Protein AF-A0ABD5H4D0-F1 (afdb_monomer)

pLDDT: mean 84.49, std 10.51, range [52.91, 95.56]

Solvent-accessible surface area (backbone atoms only — not comparable to full-atom values): 6144 Å² total; per-residue (Å²): 127,57,71,47,59,51,47,61,72,65,37,72,90,45,61,74,72,57,55,43,75,73,45,36,52,53,54,52,52,55,47,47,75,71,38,83,75,67,79,77,55,86,48,77,65,38,52,48,45,41,49,56,68,45,48,50,44,51,40,40,74,74,74,47,76,94,72,85,81,86,68,98,52,81,74,82,62,66,66,62,53,53,54,50,53,54,46,54,52,51,52,53,51,53,48,62,62,71,76,107

Structure (mmCIF, N/CA/C/O backbone):
data_AF-A0ABD5H4D0-F1
#
_entry.id   AF-A0ABD5H4D0-F1
#
loop_
_atom_site.group_PDB
_atom_site.id
_atom_site.type_symbol
_atom_site.label_atom_id
_atom_site.label_alt_id
_atom_site.label_comp_id
_atom_site.label_asym_id
_atom_site.label_entity_id
_atom_site.label_seq_id
_atom_site.pdbx_PDB_ins_code
_atom_site.Cartn_x
_atom_site.Cartn_y
_atom_site.Cartn_z
_atom_site.occupancy
_atom_site.B_iso_or_equiv
_atom_site.auth_seq_id
_atom_site.auth_comp_id
_atom_site.auth_asym_id
_atom_site.auth_atom_id
_atom_site.pdbx_PDB_model_num
ATOM 1 N N . MET A 1 1 ? 5.558 -7.073 21.722 1.00 78.31 1 MET A N 1
ATOM 2 C CA . MET A 1 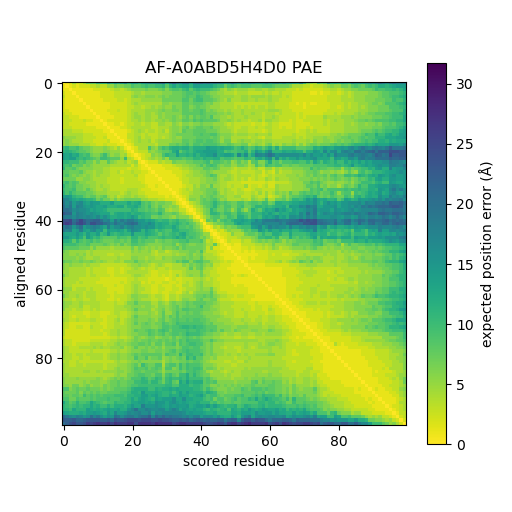1 ? 5.015 -6.924 20.356 1.00 78.31 1 MET A CA 1
ATOM 3 C C . MET A 1 1 ? 4.157 -8.139 20.056 1.00 78.31 1 MET A C 1
ATOM 5 O O . MET A 1 1 ? 4.644 -9.252 20.246 1.00 78.31 1 MET A O 1
ATOM 9 N N . ASP A 1 2 ? 2.889 -7.940 19.701 1.00 93.12 2 ASP A N 1
ATOM 10 C CA . ASP A 1 2 ? 1.973 -9.034 19.360 1.00 93.12 2 ASP A CA 1
ATOM 11 C C . ASP A 1 2 ? 2.391 -9.726 18.040 1.00 93.12 2 ASP A C 1
ATOM 13 O O . ASP A 1 2 ? 3.217 -9.180 17.296 1.00 93.12 2 ASP A O 1
ATOM 17 N N . PRO A 1 3 ? 1.877 -10.935 17.746 1.00 93.38 3 PRO A N 1
ATOM 18 C CA . PR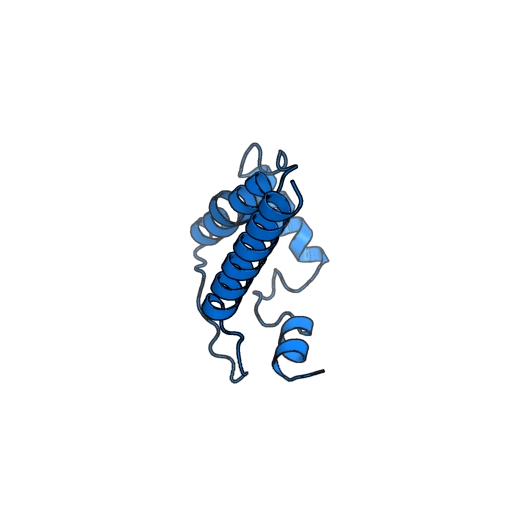O A 1 3 ? 2.261 -11.690 16.553 1.00 93.38 3 PRO A CA 1
ATOM 19 C C . PRO A 1 3 ? 2.037 -10.949 15.227 1.00 93.38 3 PRO A C 1
ATOM 21 O O . PRO A 1 3 ? 2.878 -11.060 14.335 1.00 93.38 3 PRO A O 1
ATOM 24 N N . LEU A 1 4 ? 0.956 -10.170 15.102 1.00 93.25 4 LEU A N 1
ATOM 25 C CA . LEU A 1 4 ? 0.682 -9.385 13.897 1.00 93.25 4 LEU A CA 1
ATOM 26 C C . LEU A 1 4 ? 1.737 -8.285 13.741 1.00 93.25 4 LEU A C 1
ATOM 28 O O . LEU A 1 4 ? 2.347 -8.168 12.681 1.00 93.25 4 LEU A O 1
ATOM 32 N N . SER A 1 5 ? 2.020 -7.537 14.807 1.00 93.25 5 SER A N 1
ATOM 33 C CA . SER A 1 5 ? 3.035 -6.479 14.793 1.00 93.25 5 SER A CA 1
ATOM 34 C C . SER A 1 5 ? 4.443 -7.005 14.481 1.00 93.25 5 SER A C 1
ATOM 36 O O . SER A 1 5 ? 5.176 -6.372 13.723 1.00 93.25 5 SER A O 1
ATOM 38 N N . LYS A 1 6 ? 4.823 -8.185 14.996 1.00 94.31 6 LYS A N 1
ATOM 39 C CA . LYS A 1 6 ? 6.109 -8.826 14.654 1.00 94.31 6 LYS A CA 1
ATOM 40 C C . LYS A 1 6 ? 6.198 -9.168 13.165 1.00 94.31 6 LYS A C 1
ATOM 42 O O . LYS A 1 6 ? 7.225 -8.922 12.538 1.00 94.31 6 LYS A O 1
ATOM 47 N N . TRP A 1 7 ? 5.123 -9.711 12.595 1.00 93.88 7 TRP A N 1
ATOM 48 C CA . TRP A 1 7 ? 5.071 -10.042 11.172 1.00 93.88 7 TRP A CA 1
ATOM 49 C C . TRP A 1 7 ? 5.111 -8.789 10.285 1.00 93.88 7 TRP A C 1
ATOM 51 O O . TRP A 1 7 ? 5.824 -8.774 9.284 1.00 93.88 7 TRP A O 1
ATOM 61 N N . LEU A 1 8 ? 4.446 -7.700 10.680 1.00 90.94 8 LEU A N 1
ATOM 62 C CA . LEU A 1 8 ? 4.535 -6.422 9.965 1.00 90.94 8 LEU A CA 1
ATOM 63 C C . LEU A 1 8 ? 5.964 -5.858 9.961 1.00 90.94 8 LEU A C 1
ATOM 65 O O . LEU A 1 8 ? 6.435 -5.411 8.922 1.00 90.94 8 LEU A O 1
ATOM 69 N N . VAL A 1 9 ? 6.688 -5.930 11.081 1.00 90.62 9 VAL A N 1
ATOM 70 C CA . VAL A 1 9 ? 8.094 -5.483 11.132 1.00 90.62 9 VAL A CA 1
ATOM 71 C C . VAL A 1 9 ? 9.007 -6.345 10.259 1.00 90.62 9 VAL A C 1
ATOM 73 O O . VAL A 1 9 ? 9.961 -5.830 9.689 1.00 90.62 9 VAL A O 1
ATOM 76 N N . SER A 1 10 ? 8.710 -7.638 10.113 1.00 90.62 10 SER A N 1
ATOM 77 C CA . SER A 1 10 ? 9.533 -8.544 9.299 1.00 90.62 10 SER A CA 1
ATOM 78 C C . SER A 1 10 ? 9.516 -8.240 7.794 1.00 90.62 10 SER A C 1
ATOM 80 O O . SER A 1 10 ? 10.377 -8.727 7.069 1.00 90.62 10 SER A O 1
ATOM 82 N N . GLY A 1 11 ? 8.520 -7.495 7.296 1.00 89.25 11 GLY A N 1
ATOM 83 C CA . GLY A 1 11 ? 8.375 -7.214 5.863 1.00 89.25 11 GLY A CA 1
ATOM 84 C C . GLY A 1 11 ? 7.974 -8.424 5.005 1.00 89.25 11 GLY A C 1
ATOM 85 O O . GLY A 1 11 ? 7.844 -8.297 3.792 1.00 89.25 11 GLY A O 1
ATOM 86 N N . GLU A 1 12 ? 7.715 -9.596 5.596 1.00 90.62 12 GLU A N 1
ATOM 87 C CA . GLU A 1 12 ? 7.375 -10.833 4.870 1.00 90.62 12 GLU A CA 1
ATOM 88 C C . GLU A 1 12 ? 6.116 -10.735 3.987 1.00 90.62 12 GLU A C 1
ATOM 90 O O . GLU A 1 12 ? 5.908 -11.582 3.120 1.00 90.62 12 GLU A O 1
ATOM 95 N N . TYR A 1 13 ? 5.267 -9.726 4.203 1.00 89.69 13 TYR A N 1
ATOM 96 C CA . TYR A 1 13 ? 4.094 -9.444 3.371 1.00 89.69 13 TYR A CA 1
ATOM 97 C C . TYR A 1 13 ? 4.445 -8.835 2.003 1.00 89.69 13 TYR A C 1
ATOM 99 O O . TYR A 1 13 ? 3.576 -8.760 1.137 1.00 89.69 13 TYR A O 1
ATOM 107 N N . LEU A 1 14 ? 5.696 -8.413 1.805 1.00 89.50 14 LEU A N 1
ATOM 108 C CA . LEU A 1 14 ? 6.214 -7.913 0.535 1.00 89.50 14 LEU A CA 1
ATOM 109 C C . LEU A 1 14 ? 6.959 -9.021 -0.228 1.00 89.50 14 LEU A C 1
ATOM 111 O O . LEU A 1 14 ? 7.507 -9.936 0.399 1.00 89.50 14 LEU A O 1
ATOM 115 N N . PRO A 1 15 ? 7.028 -8.952 -1.567 1.00 87.69 15 PRO A N 1
ATOM 116 C CA . PRO A 1 15 ? 7.991 -9.717 -2.357 1.00 87.69 15 PRO A CA 1
ATOM 117 C C . PRO A 1 15 ? 9.438 -9.386 -1.971 1.00 87.69 15 PRO A C 1
ATOM 119 O O . PRO A 1 15 ? 9.713 -8.282 -1.514 1.00 87.69 15 PRO A O 1
ATOM 122 N N . GLU A 1 16 ? 10.369 -10.314 -2.196 1.00 85.81 16 GLU A N 1
ATOM 123 C CA . GLU A 1 16 ? 11.782 -10.162 -1.811 1.00 85.81 16 GLU A CA 1
ATOM 124 C C . GLU A 1 16 ? 12.426 -8.877 -2.356 1.00 85.81 16 GLU A C 1
ATOM 126 O O . GLU A 1 16 ? 12.966 -8.104 -1.571 1.00 85.81 16 GLU A O 1
ATOM 131 N N . PHE A 1 17 ? 12.231 -8.573 -3.645 1.00 82.00 17 PHE A N 1
ATOM 132 C CA . PHE A 1 17 ? 12.735 -7.352 -4.301 1.00 82.00 17 PHE A CA 1
ATOM 133 C C . PHE A 1 17 ? 12.137 -6.036 -3.758 1.00 82.00 17 PHE A C 1
ATOM 135 O O . PHE A 1 17 ? 12.526 -4.951 -4.171 1.00 82.00 17 PHE A O 1
ATOM 142 N N . MET A 1 18 ? 11.144 -6.111 -2.869 1.00 82.94 18 MET A N 1
ATOM 143 C CA . MET A 1 18 ? 10.560 -4.961 -2.175 1.00 82.94 18 MET A CA 1
ATOM 144 C C . MET A 1 18 ? 10.859 -4.967 -0.675 1.00 82.94 18 MET A C 1
ATOM 146 O O . MET A 1 18 ? 10.430 -4.053 0.024 1.00 82.94 18 MET A O 1
ATOM 150 N N . ARG A 1 19 ? 11.536 -5.989 -0.139 1.00 83.62 19 ARG A N 1
ATOM 151 C CA . ARG A 1 19 ? 11.877 -6.056 1.290 1.00 83.62 19 ARG A CA 1
ATOM 152 C C . ARG A 1 19 ? 13.134 -5.262 1.614 1.00 83.62 19 ARG A C 1
ATOM 154 O O . ARG A 1 19 ? 13.191 -4.680 2.694 1.00 83.62 19 ARG A O 1
ATOM 161 N N . ASP A 1 20 ? 14.102 -5.222 0.699 1.00 79.25 20 ASP A N 1
ATOM 162 C CA . ASP A 1 20 ? 15.295 -4.389 0.849 1.00 79.25 20 ASP A CA 1
ATOM 163 C C . ASP A 1 20 ? 14.979 -2.932 0.475 1.00 79.25 20 ASP A C 1
ATOM 165 O O . ASP A 1 20 ? 14.424 -2.632 -0.583 1.00 79.25 20 ASP A O 1
ATOM 169 N N . PHE A 1 21 ? 15.342 -2.008 1.362 1.00 65.31 21 PHE A N 1
ATOM 170 C CA . PHE A 1 21 ? 15.180 -0.571 1.171 1.00 65.31 21 PHE A CA 1
ATOM 171 C C . PHE A 1 21 ? 15.942 -0.043 -0.054 1.00 65.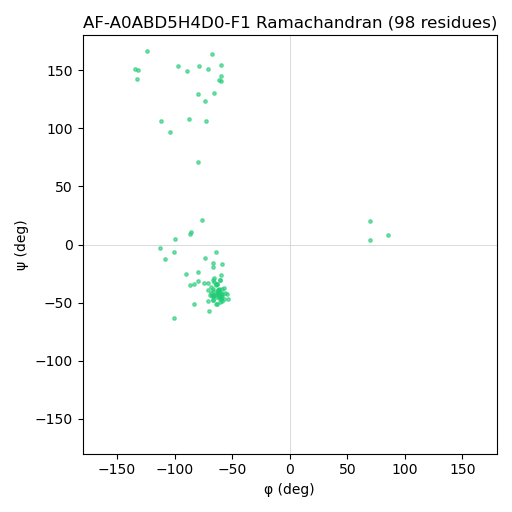31 21 PHE A C 1
ATOM 173 O O . PHE A 1 21 ? 15.513 0.934 -0.675 1.00 65.31 21 PHE A O 1
ATOM 180 N N . HIS A 1 22 ? 17.069 -0.664 -0.411 1.00 63.12 22 HIS A N 1
ATOM 181 C CA . HIS A 1 22 ? 17.816 -0.281 -1.607 1.00 63.12 22 HIS A CA 1
ATOM 182 C C . HIS A 1 22 ? 17.059 -0.653 -2.888 1.00 63.12 22 HIS A C 1
ATOM 184 O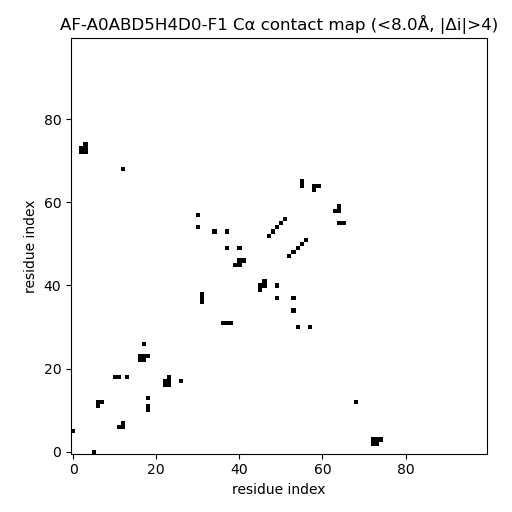 O . HIS A 1 22 ? 16.902 0.205 -3.759 1.00 63.12 22 HIS A O 1
ATOM 190 N N . ASP A 1 23 ? 16.481 -1.852 -2.940 1.00 68.06 23 ASP A N 1
ATOM 191 C CA . ASP A 1 23 ? 15.715 -2.334 -4.094 1.00 68.06 23 ASP A CA 1
ATOM 192 C C . ASP A 1 23 ? 14.371 -1.604 -4.250 1.00 68.06 23 ASP A C 1
ATOM 194 O O . ASP A 1 23 ? 13.936 -1.310 -5.367 1.00 68.06 23 ASP A O 1
ATOM 198 N N . GLN A 1 24 ? 13.743 -1.195 -3.137 1.00 73.94 24 GLN A N 1
ATOM 199 C CA . GLN A 1 24 ? 12.524 -0.375 -3.160 1.00 73.94 24 GLN A CA 1
ATOM 200 C C . GLN A 1 24 ? 12.712 0.905 -3.985 1.00 73.94 24 GLN A C 1
ATOM 202 O O . GLN A 1 24 ? 11.834 1.267 -4.770 1.00 73.94 24 GLN A O 1
ATOM 207 N N . LYS A 1 25 ? 13.855 1.592 -3.844 1.00 78.12 25 LYS A N 1
ATOM 208 C CA . LYS A 1 25 ? 14.118 2.841 -4.579 1.00 78.12 25 LYS A CA 1
ATOM 209 C C . LYS A 1 25 ? 14.122 2.626 -6.081 1.00 78.12 25 LYS A C 1
ATOM 211 O O . LYS A 1 25 ? 13.619 3.477 -6.812 1.00 78.12 25 LYS A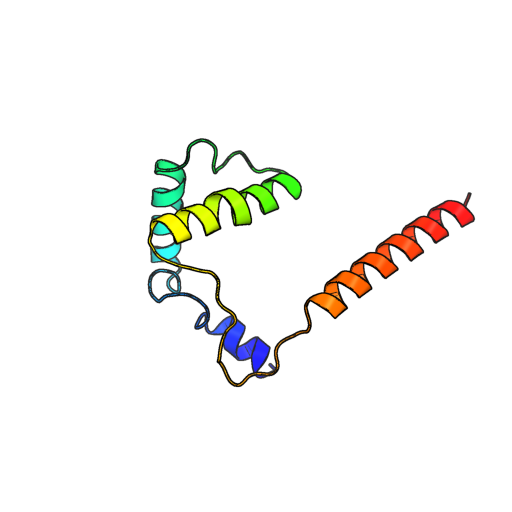 O 1
ATOM 216 N N . ASP A 1 26 ? 14.684 1.517 -6.536 1.00 82.94 26 ASP A N 1
ATOM 217 C CA . ASP A 1 26 ? 14.784 1.239 -7.961 1.00 82.94 26 ASP A CA 1
ATOM 218 C C . ASP A 1 26 ? 13.429 0.820 -8.541 1.00 82.94 26 ASP A C 1
ATOM 220 O O . ASP A 1 26 ? 13.089 1.260 -9.640 1.00 82.94 26 ASP A O 1
ATOM 224 N N . VAL A 1 27 ? 12.584 0.128 -7.765 1.00 83.19 27 VAL A N 1
ATOM 225 C CA . VAL A 1 27 ? 11.169 -0.097 -8.117 1.00 83.19 27 VAL A CA 1
ATOM 226 C C . VAL A 1 27 ? 10.427 1.230 -8.293 1.00 83.19 27 VAL A C 1
ATOM 228 O O . VAL A 1 27 ? 9.763 1.432 -9.312 1.00 83.19 27 VAL A O 1
ATOM 231 N N . PHE A 1 28 ? 10.560 2.159 -7.341 1.00 79.94 28 PHE A N 1
ATOM 232 C CA . PHE A 1 28 ? 9.879 3.455 -7.422 1.00 79.94 28 PHE A CA 1
ATOM 233 C C . PHE A 1 28 ? 10.380 4.307 -8.593 1.00 79.94 28 PHE A C 1
ATOM 235 O O . PHE A 1 28 ? 9.562 4.849 -9.334 1.00 79.94 28 PHE A O 1
ATOM 242 N N . LYS A 1 29 ? 11.697 4.368 -8.831 1.00 82.12 29 LYS A N 1
ATOM 243 C CA . LYS A 1 29 ? 12.259 5.056 -10.006 1.00 82.12 29 LYS A CA 1
ATOM 244 C C . LYS A 1 29 ? 11.768 4.445 -11.317 1.00 82.12 29 LYS A C 1
ATOM 246 O O . LYS A 1 29 ? 11.387 5.185 -12.220 1.00 82.12 29 LYS A O 1
ATOM 251 N N . ALA A 1 30 ? 11.767 3.115 -11.434 1.00 82.75 30 ALA A N 1
ATOM 252 C CA . ALA A 1 30 ? 11.311 2.433 -12.644 1.00 82.75 30 ALA A CA 1
ATOM 253 C C . ALA A 1 30 ? 9.829 2.726 -12.918 1.00 82.75 30 ALA A C 1
ATOM 255 O O . ALA A 1 30 ? 9.442 3.017 -14.054 1.00 82.75 30 ALA A O 1
ATOM 256 N N . MET A 1 31 ? 9.012 2.717 -11.864 1.00 85.06 31 MET A N 1
ATOM 257 C CA . MET A 1 31 ? 7.598 3.060 -11.938 1.00 85.06 31 MET A CA 1
ATOM 258 C C . MET A 1 31 ? 7.382 4.516 -12.363 1.00 85.06 31 MET A C 1
ATOM 260 O O . MET A 1 31 ? 6.642 4.751 -13.314 1.00 85.06 31 MET A O 1
ATOM 264 N N . HIS A 1 32 ? 8.036 5.486 -11.714 1.00 81.44 32 HIS A N 1
ATOM 265 C CA . HIS A 1 32 ? 7.899 6.916 -12.040 1.00 81.44 32 HIS A CA 1
ATOM 266 C C . HIS A 1 32 ? 8.411 7.248 -13.443 1.00 81.44 32 HIS A C 1
ATOM 268 O O . HIS A 1 32 ? 7.826 8.072 -14.136 1.00 81.44 32 HIS A O 1
ATOM 274 N N . ASN A 1 33 ? 9.452 6.559 -13.915 1.00 81.00 33 ASN A N 1
ATOM 275 C CA . ASN A 1 33 ? 9.896 6.677 -15.303 1.00 81.00 33 ASN A CA 1
ATOM 276 C C . ASN A 1 33 ? 8.858 6.126 -16.304 1.00 81.00 33 ASN A C 1
ATOM 278 O O . ASN A 1 33 ? 8.775 6.590 -17.439 1.00 81.00 33 ASN A O 1
ATOM 282 N N . THR A 1 34 ? 8.069 5.127 -15.900 1.00 80.44 34 THR A N 1
ATOM 283 C CA . THR A 1 34 ? 7.068 4.475 -16.761 1.00 80.44 34 THR A CA 1
ATOM 284 C C . THR A 1 34 ? 5.723 5.207 -16.755 1.00 80.44 34 THR A C 1
ATOM 286 O O . THR A 1 34 ? 5.038 5.250 -17.779 1.00 80.44 34 THR A O 1
ATOM 289 N N . ILE A 1 35 ? 5.332 5.777 -15.614 1.00 78.69 35 ILE A N 1
ATOM 290 C CA . ILE A 1 35 ? 4.053 6.458 -15.406 1.00 78.69 35 ILE A CA 1
ATOM 291 C C . ILE A 1 35 ? 4.326 7.951 -15.226 1.00 78.69 35 ILE A C 1
ATOM 293 O O . ILE A 1 35 ? 4.810 8.383 -14.183 1.00 78.69 35 ILE A O 1
ATOM 297 N N . LYS A 1 36 ? 3.999 8.743 -16.252 1.00 70.81 36 LYS A N 1
ATOM 298 C CA . LYS A 1 36 ? 4.094 10.210 -16.198 1.00 70.81 36 LYS A CA 1
ATOM 299 C C . LYS A 1 36 ? 3.194 10.755 -15.076 1.00 70.81 36 LYS A C 1
ATOM 301 O O . LYS A 1 36 ? 2.085 10.253 -14.913 1.00 70.81 36 LYS A O 1
ATOM 306 N N . ASN A 1 37 ? 3.664 11.778 -14.358 1.00 66.31 37 ASN A N 1
ATOM 307 C CA . ASN A 1 37 ? 2.957 12.480 -13.273 1.00 66.31 37 ASN A CA 1
ATOM 308 C C . ASN A 1 37 ? 2.754 11.660 -11.982 1.00 66.31 37 ASN A C 1
ATOM 310 O O . ASN A 1 37 ? 1.884 11.964 -11.168 1.00 66.31 37 ASN A O 1
ATOM 314 N N . ALA A 1 38 ? 3.544 10.604 -11.765 1.00 61.66 38 ALA A N 1
ATOM 315 C CA . ALA A 1 38 ? 3.460 9.798 -10.544 1.00 61.66 38 ALA A CA 1
ATOM 316 C C . ALA A 1 38 ? 3.892 10.555 -9.264 1.00 61.66 38 ALA A C 1
ATOM 318 O O . ALA A 1 38 ? 3.594 10.110 -8.155 1.00 61.66 38 ALA A O 1
ATOM 319 N N . ASP A 1 39 ? 4.584 11.682 -9.408 1.00 64.06 39 ASP A N 1
ATOM 320 C CA . ASP A 1 39 ? 5.168 12.520 -8.361 1.00 64.06 39 ASP A CA 1
ATOM 321 C C . ASP A 1 39 ? 4.337 13.768 -8.008 1.00 64.06 39 ASP A C 1
ATOM 323 O O . ASP A 1 39 ? 4.628 14.430 -7.014 1.00 64.06 39 ASP A O 1
ATOM 327 N N . GLU A 1 40 ? 3.257 14.062 -8.736 1.00 66.62 40 GLU A N 1
ATOM 328 C CA . GLU A 1 40 ? 2.430 15.269 -8.543 1.00 66.62 40 GLU A CA 1
ATOM 329 C C . GLU A 1 40 ? 1.485 15.203 -7.318 1.00 66.62 40 GLU A C 1
ATOM 331 O O . GLU A 1 40 ? 0.504 15.940 -7.236 1.00 66.62 40 GLU A O 1
ATOM 336 N N . ASN A 1 41 ? 1.765 14.338 -6.337 1.00 61.66 41 ASN A N 1
ATOM 337 C CA . ASN A 1 41 ? 0.794 13.949 -5.315 1.00 61.66 41 ASN A CA 1
ATOM 338 C C . ASN A 1 41 ? 1.038 14.625 -3.950 1.00 61.66 41 ASN A C 1
ATOM 340 O O . ASN A 1 41 ? 1.841 14.150 -3.147 1.00 61.66 41 ASN A O 1
ATOM 344 N N . GLY A 1 42 ? 0.333 15.731 -3.670 1.00 57.03 42 GLY A N 1
ATOM 345 C CA . GLY A 1 42 ? 0.530 16.574 -2.479 1.00 57.03 42 GLY A CA 1
ATOM 346 C C . GLY A 1 42 ? -0.573 16.503 -1.412 1.00 57.03 42 GLY A C 1
ATOM 347 O O . GLY A 1 42 ? -0.375 16.994 -0.301 1.00 57.03 42 GLY A O 1
ATOM 348 N N . ASN A 1 43 ? -1.735 15.913 -1.710 1.00 60.75 43 ASN A N 1
ATOM 349 C CA . ASN A 1 43 ? -2.870 15.819 -0.782 1.00 60.75 43 ASN A CA 1
ATOM 350 C C . ASN A 1 43 ? -3.336 14.351 -0.558 1.00 60.75 43 ASN A C 1
ATOM 352 O O . ASN A 1 43 ? -2.947 13.453 -1.303 1.00 60.75 43 ASN A O 1
ATOM 356 N N . PRO A 1 44 ? -4.179 14.055 0.457 1.00 58.62 44 PRO A N 1
ATOM 357 C CA . PRO A 1 44 ? -4.661 12.690 0.719 1.00 58.62 44 PRO A CA 1
ATOM 358 C C . PRO A 1 44 ? -5.431 12.048 -0.444 1.00 58.62 44 PRO A C 1
ATOM 360 O O . PRO A 1 44 ? -5.464 10.821 -0.558 1.00 58.62 44 PRO A O 1
ATOM 363 N N . ARG A 1 45 ? -6.053 12.861 -1.310 1.00 65.44 45 ARG A N 1
ATOM 364 C CA . ARG A 1 45 ? -6.652 12.376 -2.553 1.00 65.44 45 ARG A CA 1
ATOM 365 C C . ARG A 1 45 ? -5.565 11.873 -3.499 1.00 65.44 45 ARG A C 1
ATOM 367 O O . ARG A 1 45 ? -5.634 10.754 -3.988 1.00 65.44 45 ARG A O 1
ATOM 374 N N . ASP A 1 46 ? -4.523 12.655 -3.670 1.00 70.75 46 ASP A N 1
ATOM 375 C CA . ASP A 1 46 ? -3.406 12.297 -4.524 1.00 70.75 46 ASP A CA 1
ATOM 376 C C . ASP A 1 46 ? -2.674 11.040 -4.009 1.00 70.75 46 ASP A C 1
ATOM 378 O O . ASP A 1 46 ? -2.260 10.183 -4.785 1.00 70.75 46 ASP A O 1
ATOM 382 N N . GLY A 1 47 ? -2.613 10.858 -2.684 1.00 72.81 47 GLY A N 1
ATOM 383 C CA . GLY A 1 47 ? -2.106 9.634 -2.059 1.00 72.81 47 GLY A CA 1
ATOM 384 C C . GLY A 1 47 ? -2.919 8.377 -2.401 1.00 72.81 47 GLY A C 1
ATOM 385 O O . GLY A 1 47 ? -2.329 7.321 -2.635 1.00 72.81 47 GLY A O 1
ATOM 386 N N . HIS A 1 48 ? -4.256 8.456 -2.479 1.00 74.25 48 HIS A N 1
ATOM 387 C CA . HIS A 1 48 ? -5.056 7.296 -2.899 1.00 74.25 48 HIS A CA 1
ATOM 388 C C . HIS A 1 48 ? -4.892 6.991 -4.388 1.00 74.25 48 HIS A C 1
ATOM 390 O O . HIS A 1 48 ? -4.799 5.817 -4.741 1.00 74.25 48 HIS A O 1
ATOM 396 N N . ILE A 1 49 ? -4.823 8.023 -5.240 1.00 79.88 49 ILE A N 1
ATOM 397 C CA . ILE A 1 49 ? -4.618 7.868 -6.689 1.00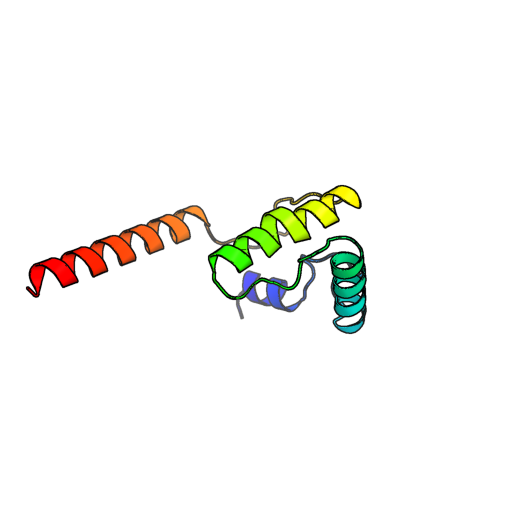 79.88 49 ILE A CA 1
ATOM 398 C C . ILE A 1 49 ? -3.267 7.195 -6.914 1.00 79.88 49 ILE A C 1
ATOM 400 O O . ILE A 1 49 ? -3.168 6.201 -7.628 1.00 79.88 49 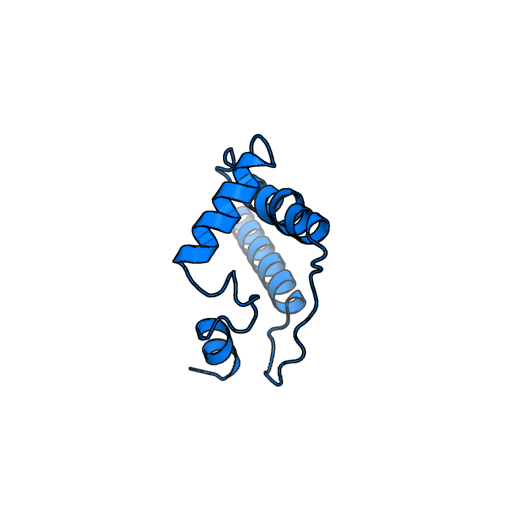ILE A O 1
ATOM 404 N N . TYR A 1 50 ? -2.233 7.659 -6.213 1.00 82.19 50 TYR A N 1
ATOM 405 C CA . TYR A 1 50 ? -0.919 7.044 -6.279 1.00 82.19 50 TYR A CA 1
ATOM 406 C C . TYR A 1 50 ? -0.935 5.557 -5.906 1.00 82.19 50 TYR A C 1
ATOM 408 O O . TYR A 1 50 ? -0.347 4.734 -6.603 1.00 82.19 50 TYR A O 1
ATOM 416 N N . VAL A 1 51 ? -1.601 5.177 -4.813 1.00 84.19 51 VAL A N 1
ATOM 417 C CA . VAL A 1 51 ? -1.613 3.773 -4.377 1.00 84.19 51 VAL A CA 1
ATOM 418 C C . VAL A 1 51 ? -2.440 2.901 -5.324 1.00 84.19 51 VAL A C 1
ATOM 420 O O . VAL A 1 51 ? -1.970 1.841 -5.738 1.00 84.19 51 VAL A O 1
ATOM 423 N N . VAL A 1 52 ? -3.661 3.318 -5.661 1.00 85.12 52 VAL A N 1
ATOM 424 C CA . VAL A 1 52 ? -4.617 2.482 -6.402 1.00 85.12 52 VAL A CA 1
ATOM 425 C C . VAL A 1 52 ? -4.360 2.529 -7.906 1.00 85.12 52 VAL A C 1
ATOM 427 O O . VAL A 1 52 ? -4.207 1.479 -8.531 1.00 85.12 52 VAL A O 1
ATOM 430 N N . ASP A 1 53 ? -4.257 3.727 -8.473 1.00 82.75 53 ASP A N 1
ATOM 431 C CA . ASP A 1 53 ? -4.240 3.924 -9.925 1.00 82.75 53 ASP A CA 1
ATOM 432 C C . ASP A 1 53 ? -2.825 3.885 -10.506 1.00 82.75 53 ASP A C 1
ATOM 434 O O . ASP A 1 53 ? -2.646 3.527 -11.669 1.00 82.75 53 ASP A O 1
ATOM 438 N N . THR A 1 54 ? -1.807 4.203 -9.702 1.00 85.50 54 THR A N 1
ATOM 439 C CA . THR A 1 54 ? -0.406 4.190 -10.148 1.00 85.50 54 THR A CA 1
ATOM 440 C C . THR A 1 54 ? 0.306 2.918 -9.696 1.00 85.50 54 THR A C 1
ATOM 442 O O . THR A 1 54 ? 0.711 2.104 -10.528 1.00 85.50 54 THR A O 1
ATOM 445 N N . PHE A 1 55 ? 0.446 2.707 -8.385 1.00 88.25 55 PHE A N 1
ATOM 446 C CA . PHE A 1 55 ? 1.258 1.621 -7.842 1.00 88.25 55 PHE A CA 1
ATOM 447 C C . PHE A 1 55 ? 0.626 0.248 -8.086 1.00 88.25 55 PHE A C 1
ATOM 449 O O . PHE A 1 55 ? 1.243 -0.601 -8.728 1.00 88.25 55 PHE A O 1
ATOM 456 N N . LEU A 1 56 ? -0.611 0.011 -7.632 1.00 91.38 56 LEU A N 1
ATOM 457 C CA . LEU A 1 56 ? -1.266 -1.289 -7.826 1.00 91.38 56 LEU A CA 1
ATOM 458 C C . LEU A 1 56 ? -1.493 -1.606 -9.310 1.00 91.38 56 LEU A C 1
ATOM 460 O O . LEU A 1 56 ? -1.351 -2.762 -9.711 1.00 91.38 56 LEU A O 1
ATOM 464 N N . TRP A 1 57 ? -1.770 -0.596 -10.138 1.00 90.69 57 TRP A N 1
ATOM 465 C CA . TRP A 1 57 ? -1.853 -0.773 -11.586 1.00 90.69 57 TRP A CA 1
ATOM 466 C C . TRP A 1 57 ? -0.513 -1.187 -12.207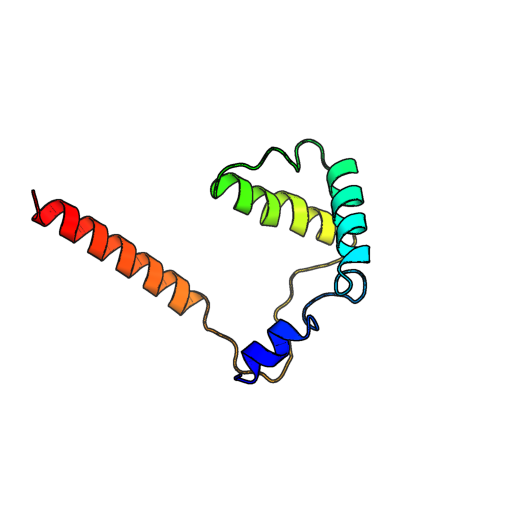 1.00 90.69 57 TRP A C 1
ATOM 468 O O . TRP A 1 57 ? -0.472 -2.136 -12.992 1.00 90.69 57 TRP A O 1
ATOM 478 N N . TYR A 1 58 ? 0.599 -0.543 -11.832 1.00 91.44 58 TYR A N 1
ATOM 479 C CA . TYR A 1 58 ? 1.936 -0.949 -12.277 1.00 91.44 58 TYR A CA 1
ATOM 480 C C . TYR A 1 58 ? 2.256 -2.387 -11.854 1.00 91.44 58 TYR A C 1
ATOM 482 O O . TYR A 1 58 ? 2.698 -3.197 -12.668 1.00 91.44 58 TYR A O 1
ATOM 490 N N . MET A 1 59 ? 1.953 -2.740 -10.604 1.00 92.44 59 MET A N 1
ATOM 491 C CA . MET A 1 59 ? 2.131 -4.101 -10.099 1.00 92.44 59 MET A CA 1
ATOM 492 C C . MET A 1 59 ? 1.320 -5.114 -10.920 1.00 92.44 59 MET A C 1
ATOM 494 O O . MET A 1 59 ? 1.858 -6.150 -11.312 1.00 92.44 59 MET A O 1
ATOM 498 N N . ALA A 1 60 ? 0.072 -4.789 -11.270 1.00 93.94 60 ALA A N 1
ATOM 499 C CA . ALA A 1 60 ? -0.751 -5.611 -12.155 1.00 93.94 60 ALA A CA 1
ATOM 500 C C . ALA A 1 60 ? -0.154 -5.758 -13.560 1.00 93.94 60 ALA A C 1
ATOM 502 O O . ALA A 1 60 ? -0.154 -6.861 -14.110 1.00 93.94 60 ALA A O 1
ATOM 503 N N . ARG A 1 61 ? 0.437 -4.694 -14.122 1.00 92.38 61 ARG A N 1
ATOM 504 C CA . ARG A 1 61 ? 1.181 -4.774 -15.393 1.00 92.38 61 ARG A CA 1
ATOM 505 C C . ARG A 1 61 ? 2.377 -5.724 -15.318 1.00 92.38 61 ARG A C 1
ATOM 507 O O . ARG A 1 61 ? 2.712 -6.343 -16.322 1.00 92.38 61 ARG A O 1
ATOM 514 N N . CYS A 1 62 ? 2.993 -5.859 -14.147 1.00 93.44 62 CYS A N 1
ATOM 515 C CA . CYS A 1 62 ? 4.073 -6.810 -13.885 1.00 93.44 62 CYS A CA 1
ATOM 516 C C . CYS A 1 62 ? 3.575 -8.210 -13.464 1.00 93.44 62 CYS A C 1
ATOM 518 O O . CYS A 1 62 ? 4.386 -9.042 -13.064 1.00 93.44 62 CYS A O 1
ATOM 520 N N . GLY A 1 63 ? 2.268 -8.490 -13.548 1.00 93.19 63 GLY A N 1
ATOM 521 C CA . GLY A 1 63 ? 1.683 -9.799 -13.235 1.00 93.19 63 GLY A CA 1
ATOM 522 C C . GLY A 1 63 ? 1.365 -10.036 -11.755 1.00 93.19 63 GLY A C 1
ATOM 523 O O . GLY A 1 63 ? 1.001 -11.151 -11.382 1.00 93.19 63 GLY A O 1
ATOM 524 N N . TYR A 1 64 ? 1.470 -9.015 -10.901 1.00 91.88 64 TYR A N 1
ATOM 525 C CA . TYR A 1 64 ? 1.125 -9.116 -9.482 1.00 91.88 64 TYR A CA 1
ATOM 526 C C . TYR A 1 64 ? -0.347 -8.779 -9.231 1.00 91.88 64 TYR A C 1
ATOM 528 O O . TYR A 1 64 ? -0.939 -7.939 -9.897 1.00 91.88 64 TYR A O 1
ATOM 536 N N . THR A 1 65 ? -0.948 -9.395 -8.215 1.00 92.00 65 THR A N 1
ATOM 537 C CA . THR A 1 65 ? -2.303 -9.052 -7.754 1.00 92.00 65 THR A CA 1
ATOM 538 C C . THR A 1 65 ? -2.321 -8.887 -6.243 1.00 92.00 65 THR A C 1
ATOM 540 O O . THR A 1 65 ? -1.541 -9.523 -5.531 1.00 92.00 65 THR A O 1
ATOM 543 N N . LEU A 1 66 ? -3.215 -8.033 -5.739 1.00 89.94 66 LEU A N 1
ATOM 544 C CA . LEU A 1 66 ? -3.428 -7.910 -4.302 1.00 89.94 66 LEU A CA 1
ATOM 545 C C . LEU A 1 66 ? -4.198 -9.136 -3.803 1.00 89.94 66 LEU A C 1
ATOM 547 O O . LEU A 1 66 ? -5.293 -9.434 -4.278 1.00 89.94 66 LEU A O 1
ATOM 551 N N . GLN A 1 67 ? -3.630 -9.842 -2.830 1.00 91.69 67 GLN A N 1
ATOM 552 C CA . GLN A 1 67 ? -4.227 -11.040 -2.250 1.00 91.69 67 GLN A CA 1
ATOM 553 C C . GLN A 1 67 ? -4.185 -10.970 -0.727 1.00 91.69 67 GLN A C 1
ATOM 555 O O . GLN A 1 67 ? -3.207 -10.512 -0.134 1.00 91.69 67 GLN A O 1
ATOM 560 N N . LYS A 1 68 ? -5.246 -11.455 -0.072 1.00 91.44 68 LYS A N 1
ATOM 561 C CA . LYS A 1 68 ? -5.263 -11.574 1.389 1.00 91.44 68 LYS A CA 1
ATOM 562 C C . LYS A 1 68 ? -4.219 -12.604 1.826 1.00 91.44 68 LYS A C 1
ATOM 564 O O . LYS A 1 68 ? -4.185 -13.721 1.309 1.00 91.44 68 LYS A O 1
ATOM 569 N N . SER A 1 69 ? -3.386 -12.227 2.794 1.00 92.69 69 SER A N 1
ATOM 570 C CA . SER A 1 69 ? -2.354 -13.111 3.339 1.00 92.69 69 SER A CA 1
ATOM 571 C C . SER A 1 69 ? -2.961 -14.377 3.953 1.00 92.69 69 SER A C 1
ATOM 573 O O . SER A 1 69 ? -4.032 -14.344 4.559 1.00 92.69 69 SER A O 1
ATOM 575 N N . ARG A 1 70 ? -2.238 -15.493 3.814 1.00 92.31 70 ARG A N 1
ATOM 576 C CA . ARG A 1 70 ? -2.563 -16.798 4.416 1.00 92.31 70 ARG A CA 1
ATOM 577 C C . ARG A 1 70 ? -1.765 -17.082 5.693 1.00 92.31 70 ARG A C 1
ATOM 579 O O . ARG A 1 70 ? -1.818 -18.195 6.209 1.00 92.31 70 ARG A O 1
ATOM 586 N N . LYS A 1 71 ? -0.969 -16.121 6.178 1.00 93.62 71 LYS A N 1
ATOM 587 C CA . LYS A 1 71 ? -0.182 -16.292 7.407 1.00 93.62 71 LYS A CA 1
ATOM 588 C C . LYS A 1 71 ? -1.103 -16.538 8.599 1.00 93.62 71 LYS A C 1
ATOM 590 O O . LYS A 1 71 ? -2.154 -15.918 8.718 1.00 93.62 71 LYS A O 1
ATOM 595 N N . ASN A 1 72 ? -0.676 -17.428 9.491 1.00 93.56 72 ASN A N 1
ATOM 596 C CA . ASN A 1 72 ? -1.420 -17.769 10.698 1.00 93.56 72 ASN A CA 1
ATOM 597 C C . ASN A 1 72 ? -1.210 -16.705 11.788 1.00 93.56 72 ASN A C 1
ATOM 599 O O . ASN A 1 72 ? -0.479 -16.920 12.753 1.00 93.56 72 ASN A O 1
ATOM 603 N N . VAL A 1 73 ? -1.797 -15.527 11.582 1.00 94.81 73 VAL A N 1
ATOM 604 C CA . VAL A 1 73 ? -1.823 -14.423 12.545 1.00 94.81 73 VAL A CA 1
ATOM 605 C C . VAL A 1 73 ? -3.234 -13.858 12.631 1.00 94.81 73 VAL A C 1
ATOM 607 O O . VAL A 1 73 ? -3.992 -13.884 11.660 1.00 94.81 73 VAL A O 1
ATOM 610 N N . THR A 1 74 ? -3.592 -13.317 13.791 1.00 94.69 74 THR A N 1
ATOM 611 C CA . THR A 1 74 ? -4.869 -12.622 13.956 1.00 94.69 74 THR A CA 1
ATOM 612 C C . THR A 1 74 ? -4.806 -11.278 13.236 1.00 94.69 74 THR A C 1
ATOM 614 O O . THR A 1 74 ? -4.139 -10.352 13.695 1.00 94.69 74 THR A O 1
ATOM 617 N N . PHE A 1 75 ? -5.481 -11.173 12.091 1.00 94.75 75 PHE A N 1
ATOM 618 C CA . PHE A 1 75 ? -5.586 -9.929 11.328 1.00 94.75 75 PHE A CA 1
ATOM 619 C C . PHE A 1 75 ? -6.622 -8.979 11.936 1.00 94.75 75 PHE A C 1
ATOM 621 O O . PHE A 1 75 ? -7.589 -9.414 12.559 1.00 94.75 75 PHE A O 1
ATOM 628 N N . LYS A 1 76 ? -6.434 -7.676 11.709 1.00 91.25 76 LYS A N 1
ATOM 629 C CA . LYS A 1 76 ? -7.434 -6.658 12.049 1.00 91.25 76 LYS A CA 1
ATOM 630 C C . LYS A 1 76 ? -8.640 -6.737 11.112 1.00 91.25 76 LYS A C 1
ATOM 632 O O . LYS A 1 76 ? -8.504 -7.113 9.946 1.00 91.25 76 LYS A O 1
ATOM 637 N N . ASP A 1 77 ? -9.796 -6.337 11.627 1.00 91.50 77 ASP A N 1
ATOM 638 C CA . ASP A 1 77 ? -11.006 -6.154 10.835 1.00 91.50 77 ASP A CA 1
ATOM 639 C C . ASP A 1 77 ? -11.043 -4.735 10.252 1.00 91.50 77 ASP A C 1
ATOM 641 O O . ASP A 1 77 ? -11.256 -3.750 10.958 1.00 91.50 77 ASP A O 1
ATOM 645 N N . MET A 1 78 ? -10.830 -4.648 8.940 1.00 91.25 78 MET A N 1
ATOM 646 C CA . MET A 1 78 ? -10.852 -3.385 8.208 1.00 91.25 78 MET A CA 1
ATOM 647 C C . MET A 1 78 ? -12.233 -2.721 8.239 1.00 91.25 78 MET A C 1
ATOM 649 O O . MET A 1 78 ? -12.310 -1.495 8.286 1.00 91.25 78 MET A O 1
ATOM 653 N N . GLN A 1 79 ? -13.321 -3.498 8.230 1.00 93.00 79 GLN A N 1
ATOM 654 C CA . GLN A 1 79 ? -14.668 -2.931 8.238 1.00 93.00 79 GLN A CA 1
ATOM 655 C C . GLN A 1 79 ? -14.957 -2.258 9.579 1.00 93.00 79 GLN A C 1
ATOM 657 O O . GLN A 1 79 ? -15.457 -1.135 9.611 1.00 93.00 79 GLN A O 1
ATOM 662 N N . ALA A 1 80 ? -14.544 -2.888 10.681 1.00 93.25 80 ALA A N 1
ATOM 663 C CA . ALA A 1 80 ? -14.642 -2.294 12.009 1.00 93.25 80 ALA A CA 1
ATOM 664 C C . ALA A 1 80 ? -13.876 -0.962 12.112 1.00 93.25 80 ALA A C 1
ATOM 666 O O . ALA A 1 80 ? -14.359 -0.021 12.748 1.00 93.25 80 ALA A O 1
ATOM 667 N N . ASP A 1 81 ? -12.706 -0.862 11.471 1.00 89.00 81 ASP A N 1
ATOM 668 C CA . ASP A 1 81 ? -11.920 0.374 11.412 1.00 89.00 81 ASP A CA 1
ATOM 669 C C . ASP A 1 81 ? -12.624 1.466 10.584 1.00 89.00 81 ASP A C 1
ATOM 671 O O . ASP A 1 81 ? -12.717 2.608 11.040 1.00 89.00 81 ASP A O 1
ATOM 675 N N . ILE A 1 82 ? -13.179 1.116 9.416 1.00 91.62 82 ILE A N 1
ATOM 676 C CA . ILE A 1 82 ? -13.965 2.034 8.571 1.00 91.62 82 ILE A CA 1
ATOM 677 C C . ILE A 1 82 ? -15.184 2.562 9.334 1.00 91.62 82 ILE A C 1
ATOM 679 O O . ILE A 1 82 ? -15.455 3.765 9.331 1.00 91.62 82 ILE A O 1
ATOM 683 N N . ASP A 1 83 ? -15.923 1.677 9.998 1.00 95.56 83 ASP A N 1
ATOM 684 C CA . ASP A 1 83 ? -17.140 2.046 10.714 1.00 95.56 83 ASP A CA 1
ATOM 685 C C . ASP A 1 83 ? -16.830 2.902 11.940 1.00 95.56 83 ASP A C 1
ATOM 687 O O . ASP A 1 83 ? -17.566 3.843 12.240 1.00 95.56 83 ASP A O 1
ATOM 691 N N . ARG A 1 84 ? -15.723 2.614 12.638 1.00 93.25 84 ARG A N 1
ATOM 692 C CA . ARG A 1 84 ? -15.241 3.455 13.738 1.00 93.25 84 ARG A CA 1
ATOM 693 C C . ARG A 1 84 ? -14.923 4.864 13.249 1.00 93.25 84 ARG A C 1
ATOM 695 O O . ARG A 1 84 ? -15.448 5.813 13.821 1.00 93.25 84 ARG A O 1
ATOM 702 N N . PHE A 1 85 ? -14.163 4.993 12.164 1.00 90.00 85 PHE A N 1
ATOM 703 C CA . PHE A 1 85 ? -13.830 6.296 11.587 1.00 90.00 85 PHE A CA 1
ATOM 704 C C . PHE A 1 85 ? -15.083 7.095 11.189 1.00 90.00 85 PHE A C 1
ATOM 706 O O . PHE A 1 85 ? -15.205 8.275 11.511 1.00 90.00 85 PHE A O 1
ATOM 713 N N . LYS A 1 86 ? -16.060 6.449 10.5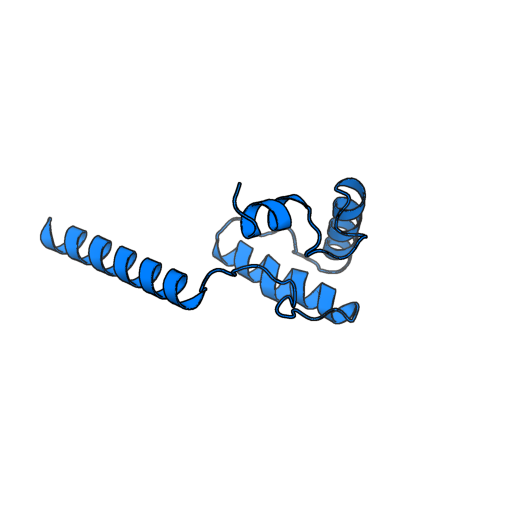37 1.00 92.56 86 LYS A N 1
ATOM 714 C CA . LYS A 1 86 ? -17.330 7.097 10.165 1.00 92.56 86 LYS A CA 1
ATOM 715 C C . LYS A 1 86 ? -18.098 7.623 11.378 1.00 92.56 86 LYS A C 1
ATOM 717 O O . LYS A 1 86 ? -18.648 8.724 11.311 1.00 92.56 86 LYS A O 1
ATOM 722 N N . ARG A 1 87 ? -18.141 6.854 12.472 1.00 93.88 87 ARG A N 1
ATOM 723 C CA . ARG A 1 87 ? -18.783 7.282 13.725 1.00 93.88 87 ARG A CA 1
ATOM 724 C C . ARG A 1 87 ? -18.069 8.482 14.331 1.00 93.88 87 ARG A C 1
ATOM 726 O O . ARG A 1 87 ? -18.713 9.497 14.551 1.00 93.88 87 ARG A O 1
ATOM 733 N N . GLU A 1 88 ? -16.749 8.408 14.485 1.00 92.62 88 GLU A N 1
ATOM 734 C CA . GLU A 1 88 ? -15.939 9.500 15.045 1.00 92.62 88 GLU A CA 1
ATOM 735 C C . GLU A 1 88 ? -16.127 10.814 14.270 1.00 92.62 88 GLU A C 1
ATOM 737 O O . GLU A 1 88 ? -16.297 11.874 14.871 1.00 92.62 88 GLU A O 1
ATOM 742 N N . MET A 1 89 ? -16.179 10.748 12.936 1.00 90.62 89 MET A N 1
ATOM 743 C CA . MET A 1 89 ? -16.451 11.917 12.094 1.00 90.62 89 MET A CA 1
ATOM 744 C C . MET A 1 89 ? -17.871 12.467 12.272 1.00 90.62 89 MET A C 1
ATOM 746 O O . MET A 1 89 ? -18.062 13.684 12.297 1.00 90.62 89 MET A O 1
ATOM 750 N N . THR A 1 90 ? -18.865 11.586 12.402 1.00 92.75 90 THR A N 1
ATOM 751 C CA . THR A 1 90 ? -20.268 11.977 12.616 1.00 92.75 90 THR A CA 1
ATOM 752 C C . THR A 1 90 ? -20.448 12.651 13.976 1.00 92.75 90 THR A C 1
ATOM 754 O O . THR A 1 90 ? -21.101 13.693 14.070 1.00 92.75 90 THR A O 1
ATOM 757 N N . ASP A 1 91 ? -19.825 12.100 15.017 1.00 92.44 91 ASP A N 1
ATOM 758 C CA . ASP A 1 91 ? -19.878 12.631 16.379 1.00 92.44 91 ASP A CA 1
ATOM 759 C C . ASP A 1 91 ? -19.172 13.990 16.466 1.00 92.44 91 ASP A C 1
ATOM 761 O O . ASP A 1 91 ? -19.720 14.944 17.023 1.00 92.44 91 ASP A O 1
ATOM 765 N N . ALA A 1 92 ? -17.989 14.115 15.852 1.00 89.56 92 ALA A N 1
ATOM 766 C CA . ALA A 1 92 ? -17.249 15.373 15.790 1.00 89.56 92 ALA A CA 1
ATOM 767 C C . ALA A 1 92 ? -18.042 16.475 15.068 1.00 89.56 92 ALA A C 1
ATOM 769 O O . ALA A 1 92 ? -18.105 17.609 15.547 1.00 89.56 92 ALA A O 1
ATOM 770 N N . PHE A 1 93 ? -18.688 16.141 13.947 1.00 90.38 93 PHE A N 1
ATOM 771 C CA . PHE A 1 93 ? -19.528 17.082 13.207 1.00 90.38 93 PHE A CA 1
ATOM 772 C C . PHE A 1 93 ? -20.768 17.503 14.008 1.00 90.38 93 PHE A C 1
ATOM 774 O O . PHE A 1 93 ? -21.082 18.690 14.080 1.00 90.38 93 PHE A O 1
ATOM 781 N N . SER A 1 94 ? -21.433 16.549 14.666 1.00 91.12 94 SER A N 1
ATOM 782 C CA . SER A 1 94 ? -22.609 16.817 15.505 1.00 91.12 94 SER A CA 1
ATOM 783 C C . SER A 1 94 ? -22.271 17.740 16.675 1.00 91.12 94 SER A C 1
ATOM 785 O O . SER A 1 94 ? -23.005 18.689 16.941 1.00 91.12 94 SER A O 1
ATOM 787 N N . LYS A 1 95 ? -21.119 17.522 17.322 1.00 90.94 95 LYS A N 1
ATOM 788 C CA . LYS A 1 95 ? -20.624 18.378 18.406 1.00 90.94 95 LYS A CA 1
ATOM 789 C C . LYS A 1 95 ? -20.323 19.805 17.935 1.00 90.94 95 LYS A C 1
ATOM 791 O O . LYS A 1 95 ? -20.676 20.770 18.600 1.00 90.94 95 LYS A O 1
ATOM 796 N N . MET A 1 96 ? -19.729 19.955 16.751 1.00 88.88 96 MET A N 1
ATOM 797 C CA . MET A 1 96 ? -19.454 21.273 16.165 1.00 88.88 96 MET A CA 1
ATOM 798 C C . MET A 1 96 ? -20.735 22.053 15.818 1.00 88.88 96 MET A C 1
ATOM 800 O O . MET A 1 96 ? -20.722 23.283 15.820 1.00 88.88 96 MET A O 1
ATOM 804 N N . LEU A 1 97 ? -21.832 21.352 15.509 1.00 88.25 97 LEU A N 1
ATOM 805 C CA . LEU A 1 97 ? -23.147 21.955 15.279 1.00 88.25 97 LEU A CA 1
ATOM 806 C C . LEU A 1 97 ? -23.888 22.298 16.577 1.00 88.25 97 LEU A C 1
ATOM 808 O O . LEU A 1 97 ? -24.650 23.256 16.570 1.00 88.25 97 LEU A O 1
ATOM 812 N N . SER A 1 98 ? -23.686 21.539 17.659 1.00 84.69 98 SER A N 1
ATOM 813 C CA . SER A 1 98 ? -24.305 21.815 18.964 1.00 84.69 98 SER A CA 1
ATOM 814 C C . SER A 1 98 ? -23.599 22.908 19.766 1.00 84.69 98 SER A C 1
ATOM 816 O O . SER A 1 98 ? -24.215 23.506 20.640 1.00 84.69 98 SER A O 1
ATOM 818 N N . ASP A 1 99 ? -22.315 23.150 19.488 1.00 68.50 99 ASP A N 1
ATOM 819 C CA . ASP A 1 99 ? -21.504 24.198 20.126 1.00 68.50 99 ASP A CA 1
ATOM 820 C C . ASP A 1 99 ? -21.661 25.580 19.429 1.00 68.50 99 ASP A C 1
ATOM 822 O O . ASP A 1 99 ? -20.901 26.509 19.714 1.00 68.50 99 ASP A O 1
ATOM 826 N N . LYS A 1 100 ? -22.634 25.723 18.514 1.00 52.91 100 LYS A N 1
ATOM 827 C CA . LYS A 1 100 ? -23.083 26.984 17.892 1.00 52.91 100 LYS A CA 1
ATOM 828 C C . LYS A 1 100 ? -24.459 27.388 18.406 1.00 52.91 100 LYS A C 1
ATOM 830 O O . LYS A 1 100 ? -24.659 28.613 18.559 1.00 52.91 100 LYS A O 1
#

Foldseek 3Di:
DAPVVVVVVQCPVDDPLCNDPVSVVVVVVVQCVVDPPLPVQDDVVSVVCNVPVRVQVVCVVVVDHDDDDPDPHDDDDPVVVVVVVVVVVVVVVVVVVVVD

Organism: NCBI:txid1639133

Radius of gyration: 18.34 Å; Cα contacts (8 Å, |Δi|>4): 42; chains: 1; bounding box: 42×45×37 Å

Sequence (100 aa):
MDPLSKWLVSGEYLPEFMRDFHDQKDVFKAMHNTIKNADENGNPRDGHIYVVDTFLWYMARCGYTLQKSRKNVTFKDMQADIDRFKREMTDAFSKMLSDK

Secondary structure (DSSP, 8-state):
--HHHHHHHHTTTS-GGGTSHHHHHHHHHHHHHHSTTTT---SHHHHHHIIIIIIIHHHHHTT--------SS----HHHHHHHHHHHHHHHHHHHHHT-

Mean predicted aligned error: 6.98 Å